Protein AF-A0A4R1R962-F1 (afdb_monomer_lite)

Organism: NCBI:txid264023

Foldseek 3Di:
DVVVCCVVVQKPKAQDPDPVPGIDIGGDPPDPPPDDDDDDDDDDPDDPDPPDPPPPPPPPPPPPPPPPPQFDLDDPDLVVLLVLCVVVVHDSVLSVVLNVVCVVVVCADPVRHGRGGVSVVSVCCVVVPPPPVPPDPPVPPPDDDPPDDDDDDDDDDDDDD

Sequence (161 aa):
HVRDLDAWGYLIYYPTYHPSRGSKIKMTRACIKSGTTIGIQEDQNLDNTVPEPRQNLVSFYKHKTNENYNKLARPKNELEVLSFFKTNNWSAVEGKKFYAYYKNKDWTLSRGLKITNWQETAKNFVEKGFIIKAKYTSPFSDYEDNLRKYDNRDKDYDMPL

Secondary structure (DSSP, 8-state):
-HHHHHHTTSSEEE----TTT--EEE-------S-S--------------------------------GGG-SS-SSHHHHHHHHHHTT--HHHHHHHHHHHHHTTTB-TTSPBPS-HHHHHHHHHHH------S---TT--S---------S--------

Structure (mmCIF, N/CA/C/O backbone):
data_AF-A0A4R1R962-F1
#
_entry.id   AF-A0A4R1R962-F1
#
loop_
_atom_site.group_PDB
_atom_site.id
_atom_site.type_symbol
_atom_site.label_atom_id
_atom_site.label_alt_id
_atom_site.label_comp_id
_atom_site.label_asym_id
_atom_site.label_entity_id
_atom_site.label_seq_id
_atom_site.pdbx_PDB_ins_code
_atom_site.Cartn_x
_atom_site.Cartn_y
_atom_site.Cartn_z
_atom_site.occupancy
_atom_site.B_iso_or_equiv
_atom_site.auth_seq_id
_atom_site.auth_comp_id
_atom_site.auth_asym_id
_atom_site.auth_atom_id
_atom_site.pdbx_PDB_model_num
ATOM 1 N N . HIS A 1 1 ? -12.667 4.035 41.816 1.00 79.50 1 HIS A N 1
ATOM 2 C CA . HIS A 1 1 ? -13.250 3.397 40.609 1.00 79.50 1 HIS A CA 1
ATOM 3 C C . HIS A 1 1 ? -14.780 3.539 40.644 1.00 79.50 1 HIS A C 1
ATOM 5 O O . HIS A 1 1 ? -15.323 3.743 41.718 1.00 79.50 1 HIS A O 1
ATOM 11 N N . VAL A 1 2 ? -15.510 3.437 39.518 1.00 87.12 2 VAL A N 1
ATOM 12 C CA . VAL A 1 2 ? -16.994 3.605 39.502 1.00 87.12 2 VAL A CA 1
ATOM 13 C C . VAL A 1 2 ? -17.718 2.549 40.352 1.00 87.12 2 VAL A C 1
ATOM 15 O O . VAL A 1 2 ? -18.740 2.848 40.956 1.00 87.12 2 VAL A O 1
ATOM 18 N N . ARG A 1 3 ? -17.156 1.338 40.452 1.00 90.31 3 ARG A N 1
ATOM 19 C CA . ARG A 1 3 ? -17.682 0.261 41.308 1.00 90.31 3 ARG A CA 1
ATOM 20 C C . ARG A 1 3 ? -17.591 0.582 42.799 1.00 90.31 3 ARG A C 1
ATOM 22 O O . ARG A 1 3 ? -18.435 0.134 43.559 1.00 90.31 3 ARG A O 1
ATOM 29 N N . ASP A 1 4 ? -16.604 1.375 43.202 1.00 93.69 4 ASP A N 1
ATOM 30 C CA . ASP A 1 4 ? -16.445 1.757 44.606 1.00 93.69 4 ASP A CA 1
ATOM 31 C C . ASP A 1 4 ? -17.533 2.759 45.001 1.00 93.69 4 ASP A C 1
ATOM 33 O O . ASP A 1 4 ? -18.101 2.655 46.076 1.00 93.69 4 ASP A O 1
ATOM 37 N N . LEU A 1 5 ? -17.902 3.673 44.094 1.00 89.88 5 LEU A N 1
ATOM 38 C CA . LEU A 1 5 ? -19.003 4.620 44.312 1.00 89.88 5 LEU A CA 1
ATOM 39 C C . LEU A 1 5 ? -20.368 3.924 44.417 1.00 89.88 5 LEU A C 1
ATOM 41 O O . LEU A 1 5 ? -21.238 4.396 45.145 1.00 89.88 5 LEU A O 1
ATOM 45 N N . ASP A 1 6 ? -20.536 2.816 43.694 1.00 91.56 6 ASP A N 1
ATOM 46 C CA . ASP A 1 6 ? -21.694 1.925 43.799 1.00 91.56 6 ASP A CA 1
ATOM 47 C C . ASP A 1 6 ? -21.702 1.177 45.140 1.00 91.56 6 ASP A C 1
ATOM 49 O O . ASP A 1 6 ? -22.691 1.214 45.866 1.00 91.56 6 ASP A O 1
ATOM 53 N N . ALA A 1 7 ? -20.560 0.605 45.537 1.00 92.75 7 ALA A N 1
ATOM 54 C CA . ALA A 1 7 ? -20.400 -0.064 46.829 1.00 92.75 7 ALA A CA 1
ATOM 55 C C . ALA A 1 7 ? -20.601 0.882 48.027 1.00 92.75 7 ALA A C 1
ATOM 57 O O . ALA A 1 7 ? -21.121 0.475 49.063 1.00 92.75 7 ALA A O 1
ATOM 58 N N . TRP A 1 8 ? -20.211 2.149 47.886 1.00 91.06 8 TRP A N 1
ATOM 59 C CA . TRP A 1 8 ? -20.419 3.195 48.887 1.00 91.06 8 TRP A CA 1
ATOM 60 C C . TRP A 1 8 ? -21.835 3.792 48.857 1.00 91.06 8 TRP A C 1
ATOM 62 O O . TRP A 1 8 ? -22.165 4.608 49.714 1.00 91.06 8 TRP A O 1
ATOM 72 N N . GLY A 1 9 ? -22.677 3.408 47.890 1.00 85.38 9 GLY A N 1
ATOM 73 C CA . GLY A 1 9 ? -24.074 3.836 47.804 1.00 85.38 9 GLY A CA 1
ATOM 74 C C . GLY A 1 9 ? -24.291 5.262 47.289 1.00 85.38 9 GLY A C 1
ATOM 75 O O . GLY A 1 9 ? -25.399 5.784 47.390 1.00 85.38 9 GLY A O 1
ATOM 76 N N . TYR A 1 10 ? -23.267 5.904 46.719 1.00 82.81 10 TYR A N 1
ATOM 77 C CA . TYR A 1 10 ? -23.395 7.246 46.130 1.00 82.81 10 TYR A CA 1
ATOM 78 C C . TYR A 1 10 ? -24.109 7.228 44.775 1.00 82.81 10 TYR A C 1
ATOM 80 O O . TYR A 1 10 ? -24.752 8.204 44.382 1.00 82.81 10 TYR A O 1
ATOM 88 N N . LEU A 1 11 ? -23.987 6.123 44.043 1.00 90.94 11 LEU A N 1
ATOM 89 C CA . LEU A 1 11 ? -24.654 5.890 42.769 1.00 90.94 11 LEU A CA 1
ATOM 90 C C . LEU A 1 11 ? -25.070 4.429 42.652 1.00 90.94 11 LEU A C 1
ATOM 92 O O . LEU A 1 11 ? -24.613 3.598 43.419 1.00 90.94 11 LEU A O 1
ATOM 96 N N . ILE A 1 12 ? -25.915 4.125 41.671 1.00 92.19 12 ILE A N 1
ATOM 97 C CA . ILE A 1 12 ? -26.227 2.756 41.266 1.00 92.19 12 ILE A CA 1
ATOM 98 C C . ILE A 1 12 ? -25.589 2.513 39.902 1.00 92.19 12 ILE A C 1
ATOM 100 O O . ILE A 1 12 ? -25.872 3.237 38.940 1.00 92.19 12 ILE A O 1
ATOM 104 N N . TYR A 1 13 ? -24.739 1.499 39.806 1.00 94.25 13 TYR A N 1
ATOM 105 C CA . TYR A 1 13 ? -24.020 1.145 38.590 1.00 94.25 13 TYR A CA 1
ATOM 106 C C . TYR A 1 13 ? -24.615 -0.088 37.902 1.00 94.25 13 TYR A C 1
ATOM 108 O O . TYR A 1 13 ? -24.825 -1.132 38.508 1.00 94.25 13 TYR A O 1
ATOM 116 N N . TYR A 1 14 ? -24.827 0.008 36.589 1.00 92.50 14 TYR A N 1
ATOM 117 C CA . TYR A 1 14 ? -25.297 -1.081 35.733 1.00 92.50 14 TYR A CA 1
ATOM 118 C C . TYR A 1 14 ? -24.213 -1.421 34.695 1.00 92.50 14 TYR A C 1
ATOM 120 O O . TYR A 1 14 ? -24.172 -0.802 33.620 1.00 92.50 14 TYR A O 1
ATOM 128 N N . PRO A 1 15 ? -23.297 -2.361 34.998 1.00 91.19 15 PRO A N 1
ATOM 129 C CA . PRO A 1 15 ? -22.229 -2.732 34.077 1.00 91.19 15 PRO A CA 1
ATOM 130 C C . PRO A 1 15 ? -22.788 -3.410 32.823 1.00 91.19 15 PRO A C 1
ATOM 132 O O . PRO A 1 15 ? -23.658 -4.275 32.911 1.00 91.19 15 PRO A O 1
ATOM 135 N N . THR A 1 16 ? -22.253 -3.071 31.647 1.00 89.00 16 THR A N 1
ATOM 136 C CA . THR A 1 16 ? -22.498 -3.846 30.425 1.00 89.00 16 THR A CA 1
ATOM 137 C C . THR A 1 16 ? -21.196 -4.090 29.673 1.00 89.00 16 THR A C 1
ATOM 139 O O . THR A 1 16 ? -20.310 -3.240 29.631 1.00 89.00 16 THR A O 1
ATOM 142 N N . TYR A 1 17 ? -21.091 -5.266 29.062 1.00 84.56 17 TYR A N 1
ATOM 143 C CA . TYR A 1 17 ? -19.940 -5.651 28.241 1.00 84.56 17 TYR A CA 1
ATOM 144 C C . TYR A 1 17 ? -20.217 -5.489 26.742 1.00 84.56 17 TYR A C 1
ATOM 146 O O . TYR A 1 17 ? -19.408 -5.890 25.913 1.00 84.56 17 TYR A O 1
ATOM 154 N N . HIS A 1 18 ? -21.372 -4.920 26.379 1.00 78.38 18 HIS A N 1
ATOM 155 C CA . HIS A 1 18 ? -21.780 -4.790 24.987 1.00 78.38 18 HIS A CA 1
ATOM 156 C C . HIS A 1 18 ? -21.213 -3.491 24.385 1.00 78.38 18 HIS A C 1
ATOM 158 O O . HIS A 1 18 ? -21.651 -2.408 24.795 1.00 78.38 18 HIS A O 1
ATOM 164 N N . PRO A 1 19 ? -20.314 -3.556 23.381 1.00 77.75 19 PRO A N 1
ATOM 165 C CA . PRO A 1 19 ? -19.568 -2.390 22.895 1.00 77.75 19 PRO A CA 1
ATOM 166 C C . PRO A 1 19 ? -20.446 -1.230 22.416 1.00 77.75 19 PRO A C 1
ATOM 168 O O . PRO A 1 19 ? -20.097 -0.073 22.608 1.00 77.75 19 PRO A O 1
ATOM 171 N N . SER A 1 20 ? -21.605 -1.523 21.818 1.00 80.12 20 SER A N 1
ATOM 172 C CA . SER A 1 20 ? -22.505 -0.484 21.300 1.00 80.12 20 SER A CA 1
ATOM 173 C C . SER A 1 20 ? -23.455 0.133 22.332 1.00 80.12 20 SER A C 1
ATOM 175 O O . SER A 1 20 ? -24.106 1.124 22.019 1.00 80.12 20 SER A O 1
ATOM 177 N N . ARG A 1 21 ? -23.591 -0.451 23.533 1.00 84.38 21 ARG A N 1
ATOM 178 C CA . ARG A 1 21 ? -24.559 0.007 24.551 1.00 84.38 21 ARG A CA 1
ATOM 179 C C . ARG A 1 21 ? -23.887 0.692 25.739 1.00 84.38 21 ARG A C 1
ATOM 181 O O . ARG A 1 21 ? -24.460 1.639 26.266 1.00 84.38 21 ARG A O 1
ATOM 188 N N . GLY A 1 22 ? -22.696 0.233 26.135 1.00 84.81 22 GLY A N 1
ATOM 189 C CA . GLY A 1 22 ? -21.939 0.791 27.259 1.00 84.81 22 GLY A CA 1
ATOM 190 C C . GLY A 1 22 ? -22.615 0.607 28.626 1.00 84.81 22 GLY A C 1
ATOM 191 O O . GLY A 1 22 ? -23.776 0.197 28.731 1.00 84.81 22 GLY A O 1
ATOM 192 N N . SER A 1 23 ? -21.870 0.848 29.702 1.00 91.75 23 SER A N 1
ATOM 193 C CA . SER A 1 23 ? -22.401 0.787 31.071 1.00 91.75 23 SER A CA 1
ATOM 194 C C . SER A 1 23 ? -23.255 2.014 31.398 1.00 91.75 23 SER A C 1
ATOM 196 O O . SER A 1 23 ? -23.030 3.094 30.854 1.00 91.75 23 SER A O 1
ATOM 198 N N . LYS A 1 24 ? -24.216 1.868 32.316 1.00 92.56 24 LYS A N 1
ATOM 199 C CA . LYS A 1 24 ? -25.090 2.964 32.773 1.00 92.56 24 LYS A CA 1
ATOM 200 C C . LYS A 1 24 ? -24.891 3.233 34.264 1.00 92.56 24 LYS A C 1
ATOM 202 O O . LYS A 1 24 ? -24.553 2.321 35.012 1.00 92.56 24 LYS A O 1
ATOM 207 N N . ILE A 1 25 ? -25.141 4.467 34.696 1.00 90.44 25 ILE A N 1
ATOM 208 C CA . ILE A 1 25 ? -25.226 4.848 36.113 1.00 90.44 25 ILE A CA 1
ATOM 209 C C . ILE A 1 25 ? -26.559 5.540 36.384 1.00 90.44 25 ILE A C 1
ATOM 211 O O . ILE A 1 25 ? -27.103 6.217 35.512 1.00 90.44 25 ILE A O 1
ATOM 215 N N . LYS A 1 26 ? -27.069 5.392 37.602 1.00 89.62 26 LYS A N 1
ATOM 216 C CA . LYS A 1 26 ? -28.213 6.131 38.131 1.00 89.62 26 LYS A CA 1
ATOM 217 C C . LYS A 1 26 ? -27.773 6.817 39.419 1.00 89.62 26 LYS A C 1
ATOM 219 O O . LYS A 1 26 ? -27.277 6.156 40.320 1.00 89.62 26 LYS A O 1
ATOM 224 N N . MET A 1 27 ? -27.958 8.130 39.508 1.00 83.88 27 MET A N 1
ATOM 225 C CA . MET A 1 27 ? -27.636 8.918 40.701 1.00 83.88 27 MET A CA 1
ATOM 226 C C . MET A 1 27 ? -28.864 9.679 41.175 1.00 83.88 27 MET A C 1
ATOM 228 O O . MET A 1 27 ? -29.647 10.178 40.365 1.00 83.88 27 MET A O 1
ATOM 232 N N . THR A 1 28 ? -29.034 9.778 42.488 1.00 76.44 28 THR A N 1
ATOM 233 C CA . THR A 1 28 ? -30.044 10.640 43.101 1.00 76.44 28 THR A CA 1
ATOM 234 C C . THR A 1 28 ? -29.549 12.081 43.094 1.00 76.44 28 THR A C 1
ATOM 236 O O . THR A 1 28 ? -28.491 12.379 43.642 1.00 76.44 28 THR A O 1
ATOM 239 N N . ARG A 1 29 ? -30.313 13.001 42.493 1.00 62.59 29 ARG A N 1
ATOM 240 C CA . ARG A 1 29 ? -30.056 14.441 42.635 1.00 62.59 29 ARG A CA 1
ATOM 241 C C . ARG A 1 29 ? -30.364 14.847 44.075 1.00 62.59 29 ARG A C 1
ATOM 243 O O . ARG A 1 29 ? -31.527 14.869 44.465 1.00 62.59 29 ARG A O 1
ATOM 250 N N . ALA A 1 30 ? -29.336 15.184 44.845 1.00 57.09 30 ALA A N 1
ATOM 251 C CA . ALA A 1 30 ? -29.502 15.849 46.129 1.00 57.09 30 ALA A CA 1
ATOM 252 C C . ALA A 1 30 ? -29.858 17.321 45.877 1.00 57.09 30 ALA A C 1
ATOM 254 O O . ALA A 1 30 ? -29.002 18.197 45.867 1.00 57.09 30 ALA A O 1
ATOM 255 N N . CYS A 1 31 ? -31.128 17.599 45.599 1.00 47.16 31 CYS A N 1
ATOM 256 C CA . CYS A 1 31 ? -31.644 18.953 45.733 1.00 47.16 31 CYS A CA 1
ATOM 257 C C . CYS A 1 31 ? -31.943 19.192 47.216 1.00 47.16 31 CYS A C 1
ATOM 259 O O . CYS A 1 31 ? -32.851 18.572 47.775 1.00 47.16 31 CYS A O 1
ATOM 261 N N . ILE A 1 32 ? -31.181 20.091 47.844 1.00 47.09 32 ILE A N 1
ATOM 262 C CA . ILE A 1 32 ? -31.578 20.704 49.110 1.00 47.09 32 ILE A CA 1
ATOM 263 C C . ILE A 1 32 ? -32.882 21.437 48.805 1.00 47.09 32 ILE A C 1
ATOM 265 O O . ILE A 1 32 ? -32.900 22.397 48.038 1.00 47.09 32 ILE A O 1
ATOM 269 N N . LYS A 1 33 ? -34.004 20.935 49.326 1.00 45.62 33 LYS A N 1
ATOM 270 C CA . LYS A 1 33 ? -35.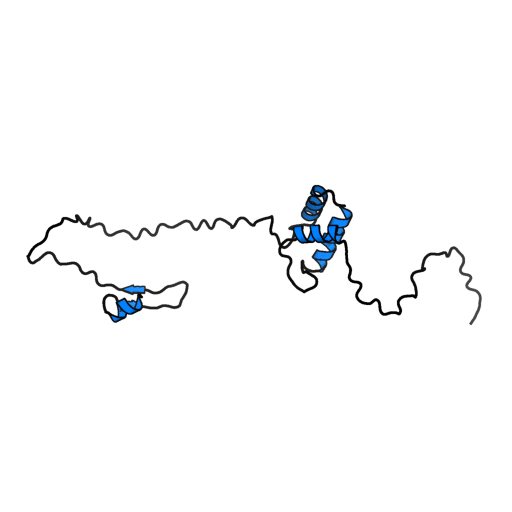251 21.692 49.280 1.00 45.62 33 LYS A CA 1
ATOM 271 C C . LYS A 1 33 ? -35.032 22.940 50.124 1.00 45.62 33 LYS A C 1
ATOM 273 O O . LYS A 1 33 ? -34.804 22.837 51.326 1.00 45.62 33 LYS A O 1
ATOM 278 N N . SER A 1 34 ? -35.102 24.101 49.488 1.00 48.47 34 SER A N 1
ATOM 279 C CA . SER A 1 34 ? -35.182 25.392 50.157 1.00 48.47 34 SER A CA 1
ATOM 280 C C . SER A 1 34 ? -36.411 25.387 51.061 1.00 48.4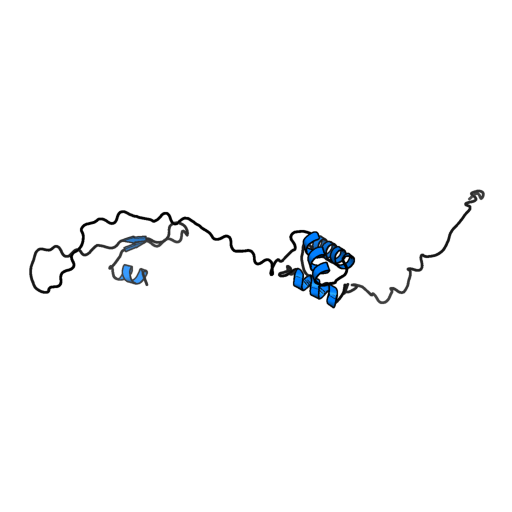7 34 SER A C 1
ATOM 282 O O . SER A 1 34 ? -37.542 25.502 50.593 1.00 48.47 34 SER A O 1
ATOM 284 N N . GLY A 1 35 ? -36.187 25.155 52.349 1.00 50.59 35 GLY A N 1
ATOM 285 C CA . GLY A 1 35 ? -37.265 25.057 53.320 1.00 50.59 35 GLY A CA 1
ATOM 286 C C . GLY A 1 35 ? -36.826 24.489 54.661 1.00 50.59 35 GLY A C 1
ATOM 287 O O . GLY A 1 35 ? -37.457 23.545 55.117 1.00 50.59 35 GLY A O 1
ATOM 288 N N . THR A 1 36 ? -35.726 24.992 55.238 1.00 39.91 36 THR A N 1
ATOM 289 C CA . THR A 1 36 ? -35.544 25.346 56.669 1.00 39.91 36 THR A CA 1
ATOM 290 C C . THR A 1 36 ? -34.063 25.691 56.905 1.00 39.91 36 THR A C 1
ATOM 292 O O . THR A 1 36 ? -33.185 24.845 56.777 1.00 39.91 36 THR A O 1
ATOM 295 N N . THR A 1 37 ? -33.842 26.989 57.150 1.00 42.78 37 THR A N 1
ATOM 296 C CA . THR A 1 37 ? -32.804 27.671 57.956 1.00 42.78 37 THR A CA 1
ATOM 297 C C . THR A 1 37 ? -31.770 26.741 58.618 1.00 42.78 37 THR A C 1
ATOM 299 O O . THR A 1 37 ? -32.145 25.824 59.335 1.00 42.78 37 THR A O 1
ATOM 302 N N . ILE A 1 38 ? -30.452 26.925 58.478 1.00 42.25 38 ILE A N 1
ATOM 303 C CA . ILE A 1 38 ? -29.647 28.076 58.923 1.00 42.25 38 ILE A CA 1
ATOM 304 C C . ILE A 1 38 ? -28.314 28.095 58.143 1.00 42.25 38 ILE A C 1
ATOM 306 O O . ILE A 1 38 ? -27.604 27.097 58.124 1.00 42.25 38 ILE A O 1
ATOM 310 N N . GLY A 1 39 ? -27.964 29.265 57.593 1.00 45.50 39 GLY A N 1
ATOM 311 C CA . GLY A 1 39 ? -26.588 29.767 57.483 1.00 45.50 39 GLY A CA 1
ATOM 312 C C . GLY A 1 39 ? -25.638 29.097 56.487 1.00 45.50 39 GLY A C 1
ATOM 313 O O . GLY A 1 39 ? -24.924 28.171 56.846 1.00 45.50 39 GLY A O 1
ATOM 314 N N . ILE A 1 40 ? -25.534 29.663 55.283 1.00 36.56 40 ILE A N 1
ATOM 315 C CA . ILE A 1 40 ? -24.338 30.345 54.738 1.00 36.56 40 ILE A CA 1
ATOM 316 C C . ILE A 1 40 ? -24.592 30.584 53.235 1.00 36.56 40 ILE A C 1
ATOM 318 O O . ILE A 1 40 ? -24.875 29.666 52.470 1.00 36.56 40 ILE A O 1
ATOM 322 N N . GLN A 1 41 ? -24.566 31.870 52.879 1.00 45.06 41 GLN A N 1
ATOM 323 C CA . GLN A 1 41 ? -24.499 32.482 51.542 1.00 45.06 41 GLN A CA 1
ATOM 324 C C . GLN A 1 41 ? -23.422 31.755 50.705 1.00 45.06 41 GLN A C 1
ATOM 326 O O . GLN A 1 41 ? -22.434 31.321 51.277 1.00 45.06 41 GLN A O 1
ATOM 331 N N . GLU A 1 42 ? -23.587 31.458 49.415 1.00 40.38 42 GLU A N 1
ATOM 332 C CA . GLU A 1 42 ? -23.436 32.404 48.304 1.00 40.38 42 GLU A CA 1
ATOM 333 C C . GLU A 1 42 ? -24.317 32.019 47.100 1.00 40.38 42 GLU A C 1
ATOM 335 O O . GLU A 1 42 ? -24.498 30.846 46.768 1.00 40.38 42 GLU A O 1
ATOM 340 N N . ASP A 1 43 ? -24.867 33.053 46.466 1.00 45.50 43 ASP A N 1
ATOM 341 C CA . ASP A 1 43 ? -25.711 33.030 45.273 1.00 45.50 43 ASP A CA 1
ATOM 342 C C . ASP A 1 43 ? -25.116 32.172 44.144 1.00 45.50 43 ASP A C 1
ATOM 344 O O . ASP A 1 43 ? -24.098 32.521 43.544 1.00 45.50 43 ASP A O 1
ATOM 348 N N . GLN A 1 44 ? -25.805 31.092 43.772 1.00 41.78 44 GLN A N 1
ATOM 349 C CA . GLN A 1 44 ? -25.709 30.548 42.420 1.00 41.78 44 GLN A CA 1
ATOM 350 C C . GLN A 1 44 ? -27.090 30.612 41.784 1.00 41.78 44 GLN A C 1
ATOM 352 O O . GLN A 1 44 ? -27.973 29.800 42.057 1.00 41.78 44 GLN A O 1
ATOM 357 N N . ASN A 1 45 ? -27.264 31.634 40.951 1.00 47.22 45 ASN A N 1
ATOM 358 C CA . ASN A 1 45 ? -28.445 31.851 40.133 1.00 47.22 45 ASN A CA 1
ATOM 359 C C . ASN A 1 45 ? -28.547 30.694 39.122 1.00 47.22 45 ASN A C 1
ATOM 361 O O . ASN A 1 45 ? -27.864 30.685 38.097 1.00 47.22 45 ASN A O 1
ATOM 365 N N . LEU A 1 46 ? -29.311 29.657 39.470 1.00 46.53 46 LEU A N 1
ATOM 366 C CA . LEU A 1 46 ? -29.481 28.474 38.636 1.00 46.53 46 LEU A CA 1
ATOM 367 C C . LEU A 1 46 ? -30.634 28.736 37.664 1.00 46.53 46 LEU A C 1
ATOM 369 O O . LEU A 1 46 ? -31.804 28.672 38.040 1.00 46.53 46 LEU A O 1
ATOM 373 N N . ASP A 1 47 ? -30.289 29.056 36.418 1.00 39.56 47 ASP A N 1
ATOM 374 C CA . ASP A 1 47 ? -31.244 29.137 35.316 1.00 39.56 47 ASP A CA 1
ATOM 375 C C . ASP A 1 47 ? -32.049 27.821 35.236 1.00 39.56 47 ASP A C 1
ATOM 377 O O . ASP A 1 47 ? -31.485 26.724 35.205 1.00 39.56 47 ASP A O 1
ATOM 381 N N . ASN A 1 48 ? -33.382 27.920 35.253 1.00 49.69 48 ASN A N 1
ATOM 382 C CA . ASN A 1 48 ? -34.312 26.781 35.290 1.00 49.69 48 ASN A CA 1
ATOM 383 C C . ASN A 1 48 ? -34.466 26.088 33.925 1.00 49.69 48 ASN A C 1
ATOM 385 O O . ASN A 1 48 ? -35.422 25.339 33.695 1.00 49.69 48 ASN A O 1
ATOM 389 N N . THR A 1 49 ? -33.553 26.326 32.991 1.00 56.53 49 THR A N 1
ATOM 390 C CA . THR A 1 49 ? -33.595 25.695 31.682 1.00 56.53 49 THR A CA 1
ATOM 391 C C . THR A 1 49 ? -33.212 24.222 31.804 1.00 56.53 49 THR A C 1
ATOM 393 O O . THR A 1 49 ? -32.078 23.845 32.093 1.00 56.53 49 THR A O 1
ATOM 396 N N . VAL A 1 50 ? -34.194 23.349 31.560 1.00 56.69 50 VAL A N 1
ATOM 397 C CA . VAL A 1 50 ? -33.934 21.950 31.209 1.00 56.69 50 VAL A CA 1
ATOM 398 C C . VAL A 1 50 ? -33.008 21.989 29.993 1.00 56.69 50 VAL A C 1
ATOM 400 O O . VAL A 1 50 ? -33.425 22.523 28.962 1.00 56.69 50 VAL A O 1
ATOM 403 N N . PRO A 1 51 ? -31.771 21.465 30.064 1.00 55.81 51 PRO A N 1
ATOM 404 C CA . PRO A 1 51 ? -30.945 21.381 28.879 1.00 55.81 51 PRO A CA 1
ATOM 405 C C . PRO A 1 51 ? -31.674 20.433 27.937 1.00 55.81 51 PRO A C 1
ATOM 407 O O . PRO A 1 51 ? -31.812 19.242 28.231 1.00 55.81 51 PRO A O 1
ATOM 410 N N . GLU A 1 52 ? -32.190 20.954 26.826 1.00 59.38 52 GLU A N 1
ATOM 411 C CA . GLU A 1 52 ? -32.596 20.092 25.725 1.00 59.38 52 GLU A CA 1
ATOM 412 C C . GLU A 1 52 ? -31.424 19.144 25.447 1.00 59.38 52 GLU A C 1
ATOM 414 O O . GLU A 1 52 ? -30.273 19.602 25.463 1.00 59.38 52 GLU A O 1
ATOM 419 N N . PRO A 1 53 ? -31.657 17.841 25.217 1.00 54.38 53 PRO A N 1
ATOM 420 C CA . PRO A 1 53 ? -30.602 16.926 24.822 1.00 54.38 53 PRO A CA 1
ATOM 421 C C . PRO A 1 53 ? -30.118 17.323 23.426 1.00 54.38 53 PRO A C 1
ATOM 423 O O . PRO A 1 53 ? -30.463 16.721 22.415 1.00 54.38 53 PRO A O 1
ATOM 426 N N . ARG A 1 54 ? -29.279 18.354 23.370 1.00 51.56 54 ARG A N 1
ATOM 427 C CA . ARG A 1 54 ? -28.490 18.737 22.214 1.00 51.56 54 ARG A CA 1
ATOM 428 C C . ARG A 1 54 ? -27.329 17.765 22.154 1.00 51.56 54 ARG A C 1
ATOM 430 O O . ARG A 1 54 ? -26.179 18.107 22.412 1.00 51.56 54 ARG A O 1
ATOM 437 N N . GLN A 1 55 ? -27.632 16.516 21.812 1.00 55.12 55 GLN A N 1
ATOM 438 C CA . GLN A 1 55 ? -26.647 15.742 21.082 1.00 55.12 55 GLN A CA 1
ATOM 439 C C . GLN A 1 55 ? -26.445 16.500 19.778 1.00 55.12 55 GLN A C 1
ATOM 441 O O . GLN A 1 55 ? -27.273 16.434 18.873 1.00 55.12 55 GLN A O 1
ATOM 446 N N . ASN A 1 56 ? -25.373 17.290 19.715 1.00 55.22 56 ASN A N 1
ATOM 447 C CA . ASN A 1 56 ? -24.895 17.781 18.440 1.00 55.22 56 ASN A CA 1
ATOM 448 C C . ASN A 1 56 ? -24.735 16.541 17.564 1.00 55.22 56 ASN A C 1
ATOM 450 O O . ASN A 1 56 ? -24.015 15.610 17.934 1.00 55.22 56 ASN A O 1
ATOM 454 N N . LEU A 1 57 ? -25.450 16.512 16.442 1.00 56.75 57 LEU A N 1
ATOM 455 C CA . LEU A 1 57 ? -25.229 15.538 15.392 1.00 56.75 57 LEU A CA 1
ATOM 456 C C . LEU A 1 57 ? -23.831 15.848 14.849 1.00 56.75 57 LEU A C 1
ATOM 458 O O . LEU A 1 57 ? -23.670 16.628 13.913 1.00 56.75 57 LEU A O 1
ATOM 462 N N . VAL A 1 58 ? -22.795 15.349 15.528 1.00 56.59 58 VAL A N 1
ATOM 463 C CA . VAL A 1 58 ? -21.421 15.525 15.078 1.00 56.59 58 VAL A CA 1
ATOM 464 C C . VAL A 1 58 ? -21.370 14.781 13.762 1.00 56.59 58 VAL A C 1
ATOM 466 O O . VAL A 1 58 ? -21.527 13.559 13.711 1.00 56.59 58 VAL A O 1
ATOM 469 N N . SER A 1 59 ? -21.237 15.538 12.682 1.00 58.31 59 SER A N 1
ATOM 470 C CA . SER A 1 59 ? -21.008 14.975 11.367 1.00 58.31 59 SER A CA 1
ATOM 471 C C . SER A 1 59 ? -19.815 14.048 11.509 1.00 58.31 59 SER A C 1
ATOM 473 O O . SER A 1 59 ? -18.750 14.437 11.989 1.00 58.31 59 SER A O 1
ATOM 475 N N . PHE A 1 60 ? -20.024 12.783 11.156 1.00 59.22 60 PHE A N 1
ATOM 476 C CA . PHE A 1 60 ? -18.990 11.765 11.165 1.00 59.22 60 PHE A CA 1
ATOM 477 C C . PHE A 1 60 ? -18.032 12.063 10.001 1.00 59.22 60 PHE A C 1
ATOM 479 O O . PHE A 1 60 ? -17.911 11.286 9.056 1.00 59.22 60 PHE A O 1
ATOM 486 N N . TYR A 1 61 ? -17.356 13.213 10.031 1.00 62.16 61 TYR A N 1
ATOM 487 C CA . TYR A 1 61 ? -16.224 13.507 9.174 1.00 62.16 61 TYR A CA 1
ATOM 488 C C . TYR A 1 61 ? -15.070 12.637 9.675 1.00 62.16 61 TYR A C 1
ATOM 490 O O . TYR A 1 61 ? -14.111 13.105 10.282 1.00 62.16 61 TYR A O 1
ATOM 498 N N . LYS A 1 62 ? -15.162 11.322 9.438 1.00 60.41 62 LYS A N 1
ATOM 499 C CA . LYS A 1 62 ? -13.969 10.490 9.335 1.00 60.41 62 LYS A CA 1
ATOM 500 C C . LYS A 1 62 ? -13.162 11.129 8.218 1.00 60.41 62 LYS A C 1
ATOM 502 O O . LYS A 1 62 ? -13.445 10.901 7.043 1.00 60.41 62 LYS A O 1
ATOM 507 N N . HIS A 1 63 ? -12.190 11.960 8.577 1.00 61.25 63 HIS A N 1
ATOM 508 C CA . HIS A 1 63 ? -11.123 12.308 7.661 1.00 61.25 63 HIS A CA 1
ATOM 509 C C . HIS A 1 63 ? -10.596 10.971 7.145 1.00 61.25 63 HIS A C 1
ATOM 511 O O . HIS A 1 63 ? -10.137 10.145 7.939 1.00 61.25 63 HIS A O 1
ATOM 517 N N . LYS A 1 64 ? -10.778 10.696 5.845 1.00 64.44 64 LYS A N 1
ATOM 518 C CA . LYS A 1 64 ? -10.142 9.540 5.212 1.00 64.44 64 LYS A CA 1
ATOM 519 C C . LYS A 1 64 ? -8.678 9.638 5.602 1.00 64.44 64 LYS A C 1
ATOM 521 O O . LYS A 1 64 ? -8.056 10.667 5.345 1.00 64.44 64 LYS A O 1
ATOM 526 N N . THR A 1 65 ? -8.164 8.628 6.293 1.00 62.06 65 THR A N 1
ATOM 527 C CA . THR A 1 65 ? -6.749 8.565 6.629 1.00 62.06 65 THR A CA 1
ATOM 528 C C . THR A 1 65 ? -6.011 8.735 5.311 1.00 62.06 65 THR A C 1
ATOM 530 O O . THR A 1 65 ? -6.210 7.923 4.408 1.00 62.06 65 THR A O 1
ATOM 533 N N . ASN A 1 66 ? -5.263 9.829 5.151 1.00 60.88 66 ASN A N 1
ATOM 534 C CA . ASN A 1 66 ? -4.480 10.041 3.943 1.00 60.88 66 ASN A CA 1
ATOM 535 C C . ASN A 1 66 ? -3.538 8.845 3.835 1.00 60.88 66 ASN A C 1
ATOM 537 O O . ASN A 1 66 ? -2.637 8.691 4.664 1.00 60.88 66 ASN A O 1
ATOM 541 N N . GLU A 1 67 ? -3.805 7.953 2.881 1.00 59.38 67 GLU A N 1
ATOM 542 C CA . GLU A 1 67 ? -2.934 6.817 2.634 1.00 59.38 67 GLU A CA 1
ATOM 543 C C . GLU A 1 67 ? -1.554 7.385 2.325 1.00 59.38 67 GLU A C 1
ATOM 545 O O . GLU A 1 67 ? -1.376 8.178 1.398 1.00 59.38 67 GLU A O 1
ATOM 550 N N . ASN A 1 68 ? -0.579 7.048 3.167 1.00 63.38 68 ASN A N 1
ATOM 551 C CA . ASN A 1 68 ? 0.780 7.504 2.970 1.00 63.38 68 ASN A CA 1
ATOM 552 C C . ASN A 1 68 ? 1.338 6.771 1.748 1.00 63.38 68 ASN A C 1
ATOM 554 O O . ASN A 1 68 ? 1.792 5.631 1.856 1.00 63.38 68 ASN A O 1
ATOM 558 N N . TYR A 1 69 ? 1.289 7.431 0.590 1.00 56.66 69 TYR A N 1
ATOM 559 C CA . TYR A 1 69 ? 1.789 6.904 -0.679 1.00 56.66 69 TYR A CA 1
ATOM 560 C C . TYR A 1 69 ? 3.252 6.443 -0.602 1.00 56.66 69 TYR A C 1
ATOM 562 O O . TYR A 1 69 ? 3.643 5.540 -1.335 1.00 56.66 69 TYR A O 1
ATOM 570 N N . ASN A 1 70 ? 4.037 6.972 0.344 1.00 62.38 7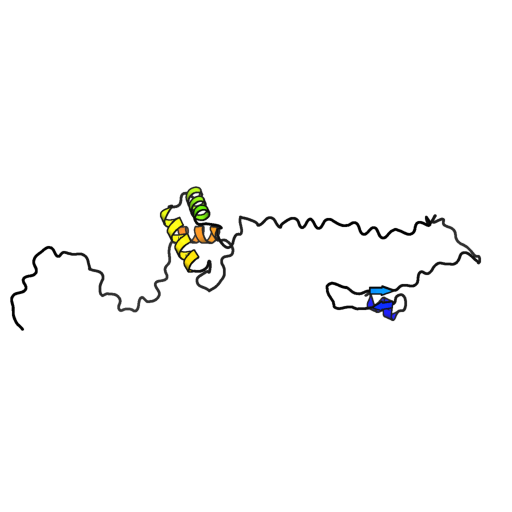0 ASN A N 1
ATOM 571 C CA . ASN A 1 70 ? 5.434 6.582 0.546 1.00 62.38 70 ASN A CA 1
ATOM 572 C C . ASN A 1 70 ? 5.600 5.226 1.262 1.00 62.38 70 ASN A C 1
ATOM 574 O O . ASN A 1 70 ? 6.726 4.779 1.459 1.00 62.38 70 ASN A O 1
ATOM 578 N N . LYS A 1 71 ? 4.512 4.581 1.706 1.00 65.44 71 LYS A N 1
ATOM 579 C CA . LYS A 1 71 ? 4.542 3.307 2.452 1.00 65.44 71 LYS A CA 1
ATOM 580 C C . LYS A 1 71 ? 3.591 2.264 1.872 1.00 65.44 71 LYS A C 1
ATOM 582 O O . LYS A 1 71 ? 3.010 1.466 2.606 1.00 65.44 71 LYS A O 1
ATOM 587 N N . LEU A 1 72 ? 3.378 2.294 0.559 1.00 79.94 72 LEU A N 1
ATOM 588 C CA . LEU A 1 72 ? 2.554 1.277 -0.074 1.00 79.94 72 LEU A CA 1
ATOM 589 C C . LEU A 1 72 ? 3.310 -0.057 -0.127 1.00 79.94 72 LEU A C 1
ATOM 591 O O . LEU A 1 72 ? 4.436 -0.149 -0.614 1.00 79.94 72 LEU A O 1
ATOM 595 N N . ALA A 1 73 ? 2.637 -1.110 0.332 1.00 84.38 73 ALA A N 1
ATOM 596 C CA . ALA A 1 73 ? 3.102 -2.492 0.234 1.00 84.38 73 ALA A CA 1
ATOM 597 C C . ALA A 1 73 ? 3.213 -2.973 -1.222 1.00 84.38 73 ALA A C 1
ATOM 599 O O . ALA A 1 73 ? 4.036 -3.827 -1.542 1.00 84.38 73 ALA A O 1
ATOM 600 N N . ARG A 1 74 ? 2.373 -2.417 -2.104 1.00 89.88 74 ARG A N 1
ATOM 601 C CA . ARG A 1 74 ? 2.319 -2.737 -3.531 1.00 89.88 74 ARG A CA 1
ATOM 602 C C . ARG A 1 74 ? 2.045 -1.479 -4.361 1.00 89.88 74 ARG A C 1
ATOM 604 O O . ARG A 1 74 ? 1.290 -0.623 -3.895 1.00 89.88 74 ARG A O 1
ATOM 611 N N . PRO A 1 75 ? 2.594 -1.379 -5.576 1.00 90.19 75 PRO A N 1
ATOM 612 C CA . PRO A 1 75 ? 2.204 -0.358 -6.532 1.00 90.19 75 PRO A CA 1
ATOM 613 C C . PRO A 1 75 ? 0.764 -0.602 -6.994 1.00 90.19 75 PRO A C 1
ATOM 615 O O . PRO A 1 75 ? 0.275 -1.736 -7.027 1.00 90.19 75 PRO A O 1
ATOM 618 N N . LYS A 1 76 ? 0.080 0.472 -7.375 1.00 88.50 76 LYS A N 1
ATOM 619 C CA . LYS A 1 76 ? -1.277 0.449 -7.927 1.00 88.50 76 LYS A CA 1
ATOM 620 C C . LYS A 1 76 ? -1.302 -0.186 -9.313 1.00 88.50 76 LYS A C 1
ATOM 622 O O . LYS A 1 76 ? -2.238 -0.911 -9.639 1.00 88.50 76 LYS A O 1
ATOM 627 N N . ASN A 1 77 ? -0.288 0.088 -10.131 1.00 89.69 77 ASN A N 1
ATOM 628 C CA . ASN A 1 77 ? -0.161 -0.436 -11.487 1.00 89.69 77 ASN A CA 1
ATOM 629 C C . ASN A 1 77 ? 1.315 -0.556 -11.915 1.00 89.69 77 ASN A C 1
ATOM 631 O O . ASN A 1 77 ? 2.225 -0.099 -11.228 1.00 89.69 77 ASN A O 1
ATOM 635 N N . GLU A 1 78 ? 1.554 -1.184 -13.067 1.00 91.69 78 GLU A N 1
ATOM 636 C CA . GLU A 1 78 ? 2.898 -1.300 -13.651 1.00 91.69 78 GLU A CA 1
ATOM 637 C C . GLU A 1 78 ? 3.488 0.068 -14.029 1.00 91.69 78 GLU A C 1
ATOM 639 O O . GLU A 1 78 ? 4.685 0.299 -13.867 1.00 91.69 78 GLU A O 1
ATOM 644 N N . LEU A 1 79 ? 2.646 1.001 -14.488 1.00 92.94 79 LEU A N 1
ATOM 645 C CA . LEU A 1 79 ? 3.073 2.345 -14.885 1.00 92.94 79 LEU A CA 1
ATOM 646 C C . LEU A 1 79 ? 3.725 3.112 -13.729 1.00 92.94 79 LEU A C 1
ATOM 648 O O . LEU A 1 79 ? 4.692 3.833 -13.952 1.00 92.94 79 LEU A O 1
ATOM 652 N N . GLU A 1 80 ? 3.244 2.925 -12.500 1.00 93.50 80 GLU A N 1
ATOM 653 C CA . GLU A 1 80 ? 3.825 3.511 -11.294 1.00 93.50 80 GLU A CA 1
ATOM 654 C C . GLU A 1 80 ? 5.257 3.011 -11.080 1.00 93.50 80 GLU A C 1
ATOM 656 O O . GLU A 1 80 ? 6.166 3.814 -10.873 1.00 93.50 80 GLU A O 1
ATOM 661 N N . VAL A 1 81 ? 5.489 1.705 -11.238 1.00 93.56 81 VAL A N 1
ATOM 662 C CA . VAL A 1 81 ? 6.836 1.121 -11.173 1.00 93.56 81 VAL A CA 1
ATOM 663 C C . VAL A 1 81 ? 7.731 1.713 -12.257 1.00 93.56 81 VAL A C 1
ATOM 665 O O . VAL A 1 81 ? 8.832 2.167 -11.960 1.00 93.56 81 VAL A O 1
ATOM 668 N N . LEU A 1 82 ? 7.264 1.772 -13.505 1.00 94.19 82 LEU A N 1
ATOM 669 C CA . LEU A 1 82 ? 8.051 2.330 -14.609 1.00 94.19 82 LEU A CA 1
ATOM 670 C C . LEU A 1 82 ? 8.368 3.816 -14.405 1.00 94.19 82 LEU A C 1
ATOM 672 O O . LEU A 1 82 ? 9.490 4.243 -14.677 1.00 94.19 82 LEU A O 1
ATOM 676 N N . SER A 1 83 ? 7.409 4.594 -13.896 1.00 94.69 83 SER A N 1
ATOM 677 C CA . SER A 1 83 ? 7.615 6.005 -13.565 1.00 94.69 83 SER A CA 1
ATOM 678 C C . SER A 1 83 ? 8.680 6.172 -12.483 1.00 94.69 83 SER A C 1
ATOM 680 O O . SER A 1 83 ? 9.590 6.978 -12.649 1.00 94.69 83 SER A O 1
ATOM 682 N N . PHE A 1 84 ? 8.645 5.333 -11.445 1.00 94.19 84 PHE A N 1
ATOM 683 C CA . PHE A 1 84 ? 9.623 5.347 -10.365 1.00 94.19 84 PHE A CA 1
ATOM 684 C C . PHE A 1 84 ? 11.023 4.990 -10.870 1.00 94.19 84 PHE A C 1
ATOM 686 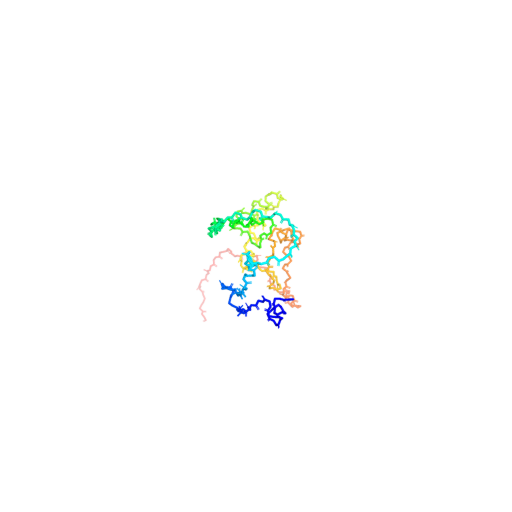O O . PHE A 1 84 ? 11.982 5.691 -10.559 1.00 94.19 84 PHE A O 1
ATOM 693 N N . PHE A 1 85 ? 11.150 3.956 -11.703 1.00 94.19 85 PHE A N 1
ATOM 694 C CA . PHE A 1 85 ? 12.433 3.583 -12.304 1.00 94.19 85 PHE A CA 1
ATOM 695 C C . PHE A 1 85 ? 12.985 4.704 -13.190 1.00 94.19 85 PHE A C 1
ATOM 697 O O . PHE A 1 85 ? 14.164 5.031 -13.087 1.00 94.19 85 PHE A O 1
ATOM 704 N N . LYS A 1 86 ? 12.129 5.364 -13.980 1.00 94.44 86 LYS A N 1
ATOM 705 C CA . LYS A 1 86 ? 12.524 6.513 -14.804 1.00 94.44 86 LYS A CA 1
ATOM 706 C C . LYS A 1 86 ? 13.017 7.689 -13.955 1.00 94.44 86 LYS A C 1
ATOM 708 O O . LYS A 1 86 ? 14.046 8.266 -14.281 1.00 94.44 86 LYS A O 1
ATOM 713 N N . THR A 1 87 ? 12.327 8.023 -12.862 1.00 95.12 87 THR A N 1
ATOM 714 C CA . THR A 1 87 ? 12.739 9.101 -11.942 1.00 95.12 87 THR A CA 1
ATOM 715 C C . THR A 1 87 ? 14.081 8.815 -11.265 1.00 95.12 87 THR A C 1
ATOM 717 O O . THR A 1 87 ? 14.824 9.748 -10.980 1.00 95.12 87 THR A O 1
ATOM 720 N N . ASN A 1 88 ? 14.416 7.542 -11.036 1.00 92.00 88 ASN A N 1
ATOM 721 C CA . ASN A 1 88 ? 15.698 7.130 -10.456 1.00 92.00 88 ASN A CA 1
ATOM 722 C C . ASN A 1 88 ? 16.788 6.837 -11.513 1.00 92.00 88 ASN A C 1
ATOM 724 O O . ASN A 1 88 ? 17.856 6.351 -11.155 1.00 92.00 88 ASN A O 1
ATOM 728 N N . ASN A 1 89 ? 16.546 7.130 -12.799 1.00 94.06 89 ASN A N 1
ATOM 729 C CA . ASN A 1 89 ? 17.449 6.823 -13.918 1.00 94.06 89 ASN A CA 1
ATOM 730 C C . ASN A 1 89 ? 17.805 5.326 -14.065 1.00 94.06 89 ASN A C 1
ATOM 732 O O . ASN A 1 89 ? 18.879 4.983 -14.558 1.00 94.06 89 ASN A O 1
ATOM 736 N N . TRP A 1 90 ? 16.909 4.422 -13.661 1.00 93.38 90 TRP A N 1
ATOM 737 C CA . TRP A 1 90 ? 17.059 2.975 -13.852 1.00 93.38 90 TRP A CA 1
ATOM 738 C C . TRP A 1 90 ? 16.403 2.499 -15.150 1.00 93.38 90 TRP A C 1
ATOM 740 O O . TRP A 1 90 ? 15.519 3.156 -15.709 1.00 93.38 90 TRP A O 1
ATOM 750 N N . SER A 1 91 ? 16.811 1.324 -15.638 1.00 91.88 91 SER A N 1
ATOM 751 C CA . SER A 1 91 ? 16.320 0.797 -16.912 1.00 91.88 91 SER A CA 1
ATOM 752 C C . SER A 1 91 ? 14.833 0.439 -16.849 1.00 91.88 91 SER A C 1
ATOM 754 O O . SER A 1 91 ? 14.376 -0.293 -15.968 1.00 91.88 91 SER A O 1
ATOM 756 N N . ALA A 1 92 ? 14.066 0.867 -17.856 1.00 89.69 92 ALA A N 1
ATOM 757 C CA . ALA A 1 92 ? 12.661 0.479 -17.993 1.00 89.69 92 ALA A CA 1
ATOM 758 C C . ALA A 1 92 ? 12.485 -1.047 -18.116 1.00 89.69 92 ALA A C 1
ATOM 760 O O . ALA A 1 92 ? 11.471 -1.596 -17.686 1.00 89.69 92 ALA A O 1
ATOM 761 N N . VAL A 1 93 ? 13.481 -1.748 -18.671 1.00 89.06 93 VAL A N 1
ATOM 762 C CA . VAL A 1 93 ? 13.473 -3.214 -18.787 1.00 89.06 93 VAL A CA 1
ATOM 763 C C . VAL A 1 93 ? 13.565 -3.869 -17.407 1.00 89.06 93 VAL A C 1
ATOM 765 O O . VAL A 1 93 ? 12.878 -4.856 -17.149 1.00 89.06 93 VAL A O 1
ATOM 768 N N . GLU A 1 94 ? 14.365 -3.309 -16.499 1.00 90.12 94 GLU A N 1
ATOM 769 C CA . GLU A 1 94 ? 14.474 -3.791 -15.118 1.00 90.12 94 GLU A CA 1
ATOM 770 C C . GLU A 1 94 ? 13.183 -3.550 -14.340 1.00 90.12 94 GLU A C 1
ATOM 772 O O . GLU A 1 94 ? 12.730 -4.451 -13.635 1.00 90.12 94 GLU A O 1
ATOM 777 N N . GLY A 1 95 ? 12.534 -2.399 -14.541 1.00 92.31 95 GLY A N 1
ATOM 778 C CA . GLY A 1 95 ? 11.230 -2.101 -13.943 1.00 92.31 95 GLY A CA 1
ATOM 779 C C . GLY A 1 95 ? 10.150 -3.112 -14.345 1.00 92.31 95 GLY A C 1
ATOM 780 O O . GLY A 1 95 ? 9.421 -3.616 -13.488 1.00 92.31 95 GLY A O 1
ATOM 781 N N . LYS A 1 96 ? 10.100 -3.492 -15.631 1.00 93.31 96 LYS A N 1
ATOM 782 C CA . LYS A 1 96 ? 9.195 -4.552 -16.119 1.00 93.31 96 LYS A CA 1
ATOM 783 C C . LYS A 1 96 ? 9.496 -5.905 -15.475 1.00 93.31 96 LYS A C 1
ATOM 785 O O . LYS A 1 96 ? 8.581 -6.586 -15.012 1.00 93.31 96 LYS A O 1
ATOM 790 N N . LYS A 1 97 ? 10.778 -6.290 -15.402 1.00 92.00 97 LYS A N 1
ATOM 791 C CA . LYS A 1 97 ? 11.206 -7.545 -14.759 1.00 92.00 97 LYS A CA 1
ATOM 792 C C . LYS A 1 97 ? 10.844 -7.576 -13.270 1.00 92.00 97 LYS A C 1
ATOM 794 O O . LYS A 1 97 ? 10.342 -8.591 -12.791 1.00 92.00 97 LYS A O 1
ATOM 799 N N . PHE A 1 98 ? 11.060 -6.471 -12.558 1.00 92.81 98 PHE A N 1
ATOM 800 C CA . PHE A 1 98 ? 10.699 -6.315 -11.149 1.00 92.81 98 PHE A CA 1
ATOM 801 C C . PHE A 1 98 ? 9.197 -6.523 -10.931 1.00 92.81 98 PHE A C 1
ATOM 803 O O . PHE A 1 98 ? 8.799 -7.342 -10.099 1.00 92.81 98 PHE A O 1
ATOM 810 N N . TYR A 1 99 ? 8.364 -5.817 -11.703 1.00 94.12 99 TYR A N 1
ATOM 811 C CA . TYR A 1 99 ? 6.912 -5.901 -11.567 1.00 94.12 99 TYR A CA 1
ATOM 812 C C . TYR A 1 99 ? 6.403 -7.317 -11.852 1.00 94.12 99 TYR A C 1
ATOM 814 O O . TYR A 1 99 ? 5.640 -7.858 -11.055 1.00 94.12 99 TYR A O 1
ATOM 822 N N . ALA A 1 100 ? 6.871 -7.951 -12.931 1.00 93.38 100 ALA A N 1
ATOM 823 C CA . ALA A 1 100 ? 6.494 -9.322 -13.273 1.00 93.38 100 ALA A CA 1
ATOM 824 C C . ALA A 1 100 ? 6.856 -10.322 -12.160 1.00 93.38 100 ALA A C 1
ATOM 826 O O . ALA A 1 100 ? 6.038 -11.161 -11.782 1.00 93.38 100 ALA A O 1
ATOM 827 N N . TYR A 1 101 ? 8.055 -10.200 -11.586 1.00 90.69 101 TYR A N 1
ATOM 828 C CA . TYR A 1 101 ? 8.515 -11.082 -10.516 1.00 90.69 101 TYR A CA 1
ATOM 829 C C . TYR A 1 101 ? 7.659 -10.967 -9.248 1.00 90.69 101 TYR A C 1
ATOM 831 O O . TYR A 1 101 ? 7.201 -11.981 -8.718 1.00 90.69 101 TYR A O 1
ATOM 839 N N . TYR A 1 102 ? 7.405 -9.748 -8.766 1.00 91.31 102 TYR A N 1
ATOM 840 C CA . TYR A 1 102 ? 6.624 -9.553 -7.541 1.00 91.31 102 TYR A CA 1
ATOM 841 C C . TYR A 1 102 ? 5.120 -9.739 -7.738 1.00 91.31 102 TYR A C 1
ATOM 843 O O . TYR A 1 102 ? 4.447 -10.150 -6.794 1.00 91.31 102 TYR A O 1
ATOM 851 N N . LYS A 1 103 ? 4.603 -9.532 -8.955 1.00 91.56 103 LYS A N 1
ATOM 852 C CA . LYS A 1 103 ? 3.225 -9.883 -9.315 1.00 91.56 103 LYS A CA 1
ATOM 853 C C . LYS A 1 103 ? 2.987 -11.389 -9.196 1.00 91.56 103 LYS A C 1
ATOM 855 O O . LYS A 1 103 ? 1.999 -11.781 -8.595 1.00 91.56 103 LYS A O 1
ATOM 860 N N . ASN A 1 104 ? 3.916 -12.215 -9.683 1.00 90.12 104 ASN A N 1
ATOM 861 C CA . ASN A 1 104 ? 3.821 -13.677 -9.569 1.00 90.12 104 ASN A CA 1
ATOM 862 C C . ASN A 1 104 ? 4.041 -14.192 -8.136 1.00 90.12 104 ASN A C 1
ATOM 864 O O . ASN A 1 104 ? 3.641 -15.305 -7.816 1.00 90.12 104 ASN A O 1
ATOM 868 N N . LYS A 1 105 ? 4.700 -13.402 -7.279 1.00 88.81 105 LYS A N 1
ATOM 869 C CA . LYS A 1 105 ? 4.932 -13.713 -5.859 1.00 88.81 105 LYS A CA 1
ATOM 870 C C . LYS A 1 105 ? 3.904 -13.093 -4.912 1.00 88.81 105 LYS A C 1
ATOM 872 O O . LYS A 1 105 ? 4.151 -13.059 -3.705 1.00 88.81 105 LYS A O 1
ATOM 877 N N . ASP A 1 106 ? 2.813 -12.539 -5.432 1.00 89.88 106 ASP A N 1
ATOM 878 C CA . ASP A 1 106 ? 1.785 -11.857 -4.638 1.00 89.88 106 ASP A CA 1
ATOM 879 C C . ASP A 1 106 ? 2.350 -10.801 -3.670 1.00 89.88 106 ASP A C 1
ATOM 881 O O . ASP A 1 106 ? 1.868 -10.627 -2.551 1.00 89.88 106 ASP A O 1
ATOM 885 N N . TRP A 1 107 ? 3.401 -10.085 -4.088 1.00 91.12 107 TRP A N 1
ATOM 886 C CA . TRP A 1 107 ? 4.073 -9.063 -3.275 1.00 91.12 107 TRP A CA 1
ATOM 887 C C . TRP A 1 107 ? 4.603 -9.589 -1.926 1.00 91.12 107 TRP A C 1
ATOM 889 O O . TRP A 1 107 ? 4.581 -8.894 -0.905 1.00 91.12 107 TRP A O 1
ATOM 899 N N . THR A 1 108 ? 5.119 -10.822 -1.922 1.00 89.94 108 THR A N 1
ATOM 900 C CA . THR A 1 108 ? 5.788 -11.438 -0.767 1.00 89.94 108 THR A CA 1
ATOM 901 C C . THR A 1 108 ? 7.304 -11.563 -0.961 1.00 89.94 108 THR A C 1
ATOM 903 O O . THR A 1 108 ? 7.829 -11.739 -2.063 1.00 89.94 108 THR A O 1
ATOM 906 N N . LEU A 1 109 ? 8.041 -11.451 0.142 1.00 84.88 109 LEU A N 1
ATOM 907 C CA . LEU A 1 109 ? 9.473 -11.721 0.227 1.00 84.88 109 LEU A CA 1
ATOM 908 C C . LEU A 1 109 ? 9.721 -13.232 0.302 1.00 84.88 109 LEU A C 1
ATOM 910 O O . LEU A 1 109 ? 8.868 -14.001 0.736 1.00 84.88 109 LEU A O 1
ATOM 914 N N . SER A 1 110 ? 10.943 -13.670 -0.016 1.00 77.50 110 SER A N 1
ATOM 915 C CA . SER A 1 110 ? 11.325 -15.095 -0.042 1.00 77.50 110 SER A CA 1
ATOM 916 C C . SER A 1 110 ? 11.111 -15.865 1.273 1.00 77.50 110 SER A C 1
ATOM 918 O O . SER A 1 110 ? 11.149 -17.089 1.258 1.00 77.50 110 SER A O 1
ATOM 920 N N . ARG A 1 111 ? 10.911 -15.176 2.406 1.00 78.69 111 ARG A N 1
ATOM 921 C CA . ARG A 1 111 ? 10.617 -15.773 3.723 1.00 78.69 111 ARG A CA 1
ATOM 922 C C . ARG A 1 111 ? 9.112 -15.850 4.041 1.00 78.69 111 ARG A C 1
ATOM 924 O O . ARG A 1 111 ? 8.758 -16.089 5.186 1.00 78.69 111 ARG A O 1
ATOM 931 N N . GLY A 1 112 ? 8.240 -15.575 3.068 1.00 81.81 112 GLY A N 1
ATOM 932 C CA . GLY A 1 112 ? 6.786 -15.493 3.266 1.00 81.81 112 GLY A CA 1
ATOM 933 C C . GLY A 1 112 ? 6.313 -14.197 3.936 1.00 81.81 112 GLY A C 1
ATOM 934 O O . GLY A 1 112 ? 5.129 -14.038 4.219 1.00 81.81 112 GLY A O 1
ATOM 935 N N . LEU A 1 113 ? 7.222 -13.249 4.188 1.00 86.06 113 LEU A N 1
ATOM 936 C CA . LEU A 1 113 ? 6.886 -11.943 4.754 1.00 86.06 113 LEU A CA 1
ATOM 937 C C . LEU A 1 113 ? 6.264 -11.044 3.681 1.00 86.06 113 LEU A C 1
ATOM 939 O O . LEU A 1 113 ? 6.752 -10.999 2.552 1.00 86.06 113 LEU A O 1
ATOM 943 N N . LYS A 1 114 ? 5.218 -10.295 4.033 1.00 87.94 114 LYS A N 1
ATOM 944 C CA . LYS A 1 114 ? 4.612 -9.304 3.132 1.00 87.94 114 LYS A CA 1
ATOM 945 C C . LYS A 1 114 ? 5.530 -8.093 2.979 1.00 87.94 114 LYS A C 1
ATOM 947 O O . LYS A 1 114 ? 6.146 -7.656 3.951 1.00 87.94 114 LYS A O 1
ATOM 952 N N . ILE A 1 115 ? 5.607 -7.548 1.769 1.00 89.25 115 ILE A N 1
ATOM 953 C CA . ILE A 1 115 ? 6.330 -6.300 1.517 1.00 89.25 115 ILE A CA 1
ATOM 954 C C . ILE A 1 115 ? 5.584 -5.153 2.196 1.00 89.25 115 ILE A C 1
ATOM 956 O O . ILE A 1 115 ? 4.366 -5.047 2.091 1.00 89.25 115 ILE A O 1
ATOM 960 N N . THR A 1 116 ? 6.314 -4.299 2.905 1.00 87.31 116 THR A N 1
ATOM 961 C CA . THR A 1 116 ? 5.772 -3.093 3.544 1.00 87.31 116 THR A CA 1
ATOM 962 C C . THR A 1 116 ? 5.952 -1.860 2.664 1.00 87.31 116 THR A C 1
ATOM 964 O O . THR A 1 116 ? 5.057 -1.025 2.605 1.00 87.31 116 THR A O 1
ATOM 967 N N . ASN A 1 117 ? 7.080 -1.766 1.955 1.00 90.38 117 ASN A N 1
ATOM 968 C CA . ASN A 1 117 ? 7.397 -0.678 1.040 1.00 90.38 117 ASN A CA 1
ATOM 969 C C . ASN A 1 117 ? 7.974 -1.232 -0.270 1.00 90.38 117 ASN A C 1
ATOM 971 O O . ASN A 1 117 ? 9.120 -1.687 -0.316 1.00 90.38 117 ASN A O 1
ATOM 975 N N . TRP A 1 118 ? 7.192 -1.181 -1.350 1.00 91.75 118 TRP A N 1
ATOM 976 C CA . TRP A 1 118 ? 7.643 -1.707 -2.638 1.00 91.75 118 TRP A CA 1
ATOM 977 C C . TRP A 1 118 ? 8.786 -0.876 -3.251 1.00 91.75 118 TRP A C 1
ATOM 979 O O . TRP A 1 118 ? 9.636 -1.431 -3.949 1.00 91.75 118 TRP A O 1
ATOM 989 N N . GLN A 1 119 ? 8.876 0.424 -2.954 1.00 92.56 119 GLN A N 1
ATOM 990 C CA . GLN A 1 119 ? 9.935 1.296 -3.476 1.00 92.56 119 GLN A CA 1
ATOM 991 C C . GLN A 1 119 ? 11.305 0.938 -2.888 1.00 92.56 119 GLN A C 1
ATOM 993 O O . GLN A 1 119 ? 12.306 0.909 -3.602 1.00 92.56 119 GLN A O 1
ATOM 998 N N . GLU A 1 120 ? 11.358 0.598 -1.598 1.00 90.31 120 GLU A N 1
ATOM 999 C CA . GLU A 1 120 ? 12.573 0.068 -0.965 1.00 90.31 120 GLU A CA 1
ATOM 1000 C C . GLU A 1 120 ? 12.961 -1.292 -1.538 1.00 90.31 120 GLU A C 1
ATOM 1002 O O . GLU A 1 120 ? 14.145 -1.569 -1.736 1.00 90.31 120 GLU A O 1
ATOM 1007 N N . THR A 1 121 ? 11.982 -2.147 -1.846 1.00 90.81 121 THR A N 1
ATOM 1008 C CA . THR A 1 121 ? 12.288 -3.415 -2.517 1.00 90.81 121 THR A CA 1
ATOM 1009 C C . THR A 1 121 ? 12.812 -3.201 -3.933 1.00 90.81 121 THR A C 1
ATOM 1011 O O . THR A 1 121 ? 13.720 -3.919 -4.333 1.00 90.81 121 THR A O 1
ATOM 1014 N N . ALA A 1 122 ? 12.323 -2.188 -4.657 1.00 91.88 122 ALA A N 1
ATOM 1015 C CA . ALA A 1 122 ? 12.837 -1.813 -5.972 1.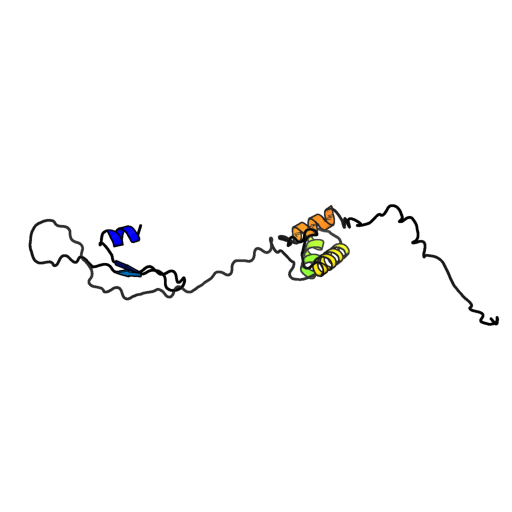00 91.88 122 ALA A CA 1
ATOM 1016 C C . ALA A 1 122 ? 14.280 -1.285 -5.898 1.00 91.88 122 ALA A C 1
ATOM 1018 O O . ALA A 1 122 ? 15.118 -1.725 -6.678 1.00 91.88 122 ALA A O 1
ATOM 1019 N N . LYS A 1 123 ? 14.600 -0.432 -4.912 1.00 91.62 123 LYS A N 1
ATOM 1020 C CA . LYS A 1 123 ? 15.985 0.002 -4.636 1.00 91.62 123 LYS A CA 1
ATOM 1021 C C . LYS A 1 123 ? 16.904 -1.192 -4.396 1.00 91.62 123 LYS A C 1
ATOM 1023 O O . LYS A 1 123 ? 17.886 -1.370 -5.104 1.00 91.62 123 LYS A O 1
ATOM 1028 N N . ASN A 1 124 ? 16.520 -2.067 -3.464 1.00 89.94 124 ASN A N 1
ATOM 1029 C CA . ASN A 1 124 ? 17.275 -3.284 -3.164 1.00 89.94 124 ASN A CA 1
ATOM 1030 C C . ASN A 1 124 ? 17.420 -4.202 -4.386 1.00 89.94 124 ASN A C 1
ATOM 1032 O O . ASN A 1 124 ? 18.438 -4.871 -4.521 1.00 89.94 124 ASN A O 1
ATOM 1036 N N . PHE A 1 125 ? 16.404 -4.267 -5.247 1.00 88.56 125 PHE A N 1
ATOM 1037 C CA . PHE A 1 125 ? 16.408 -5.092 -6.451 1.00 88.56 125 PHE A CA 1
ATOM 1038 C C . PHE A 1 125 ? 17.418 -4.601 -7.490 1.00 88.56 125 PHE A C 1
ATOM 1040 O O . PHE A 1 125 ? 18.101 -5.425 -8.092 1.00 88.56 125 PHE A O 1
ATOM 1047 N N . VAL A 1 126 ? 17.536 -3.285 -7.679 1.00 89.19 126 VAL A N 1
ATOM 1048 C CA . VAL A 1 126 ? 18.531 -2.697 -8.587 1.00 89.19 126 VAL A CA 1
ATOM 1049 C C . VAL A 1 126 ? 19.931 -2.768 -7.973 1.00 89.19 126 VAL A C 1
ATOM 1051 O O . VAL A 1 126 ? 20.861 -3.214 -8.633 1.00 89.19 126 VAL A O 1
ATOM 1054 N N . GLU A 1 127 ? 20.082 -2.416 -6.691 1.00 87.25 127 GLU A N 1
ATOM 1055 C CA . GLU A 1 127 ? 21.382 -2.412 -5.999 1.00 87.25 127 GLU A CA 1
ATOM 1056 C C . GLU A 1 127 ? 22.001 -3.807 -5.858 1.00 87.25 127 GLU A C 1
ATOM 1058 O O . GLU A 1 127 ? 23.206 -3.974 -6.023 1.00 87.25 127 GLU A O 1
ATOM 1063 N N . LYS A 1 128 ? 21.191 -4.818 -5.523 1.00 80.00 128 LYS A N 1
ATOM 1064 C CA . LYS A 1 128 ? 21.674 -6.190 -5.284 1.00 80.00 128 LYS A CA 1
ATOM 1065 C C . LYS A 1 128 ? 21.561 -7.075 -6.522 1.00 80.00 128 LYS A C 1
ATOM 1067 O O . LYS A 1 128 ? 22.083 -8.188 -6.513 1.00 80.00 128 LYS A O 1
ATOM 1072 N N . GLY A 1 129 ? 20.875 -6.606 -7.564 1.00 68.12 129 GLY A N 1
ATOM 1073 C CA . GLY A 1 129 ? 20.495 -7.409 -8.717 1.00 68.12 129 GLY A CA 1
ATOM 1074 C C . GLY A 1 129 ? 19.559 -8.571 -8.356 1.00 68.12 129 GLY A C 1
ATOM 1075 O O . GLY A 1 129 ? 19.215 -8.822 -7.195 1.00 68.12 129 GLY A O 1
ATOM 1076 N N . PHE A 1 130 ? 19.153 -9.339 -9.371 1.00 61.72 130 PHE A N 1
ATOM 1077 C CA . PHE A 1 130 ? 18.534 -10.648 -9.168 1.00 61.72 130 PHE A CA 1
ATOM 1078 C C . PHE A 1 130 ? 19.569 -11.602 -8.556 1.00 61.72 130 PHE A C 1
ATOM 1080 O O . PHE A 1 130 ? 20.172 -12.409 -9.258 1.00 61.72 130 PHE A O 1
ATOM 1087 N N . ILE A 1 131 ? 19.747 -11.584 -7.234 1.00 52.44 131 ILE A N 1
ATOM 1088 C CA . ILE A 1 131 ? 20.322 -12.742 -6.546 1.00 52.44 131 ILE A CA 1
ATOM 1089 C C . ILE A 1 131 ? 19.228 -13.809 -6.532 1.00 52.44 131 ILE A C 1
ATOM 1091 O O . ILE A 1 131 ? 18.563 -14.061 -5.522 1.00 52.44 131 ILE A O 1
ATOM 1095 N N . ILE A 1 132 ? 19.008 -14.434 -7.690 1.00 54.53 132 ILE A N 1
ATOM 1096 C CA . ILE A 1 132 ? 18.475 -15.785 -7.730 1.00 54.53 132 ILE A CA 1
ATOM 1097 C C . ILE A 1 132 ? 19.536 -16.570 -6.969 1.00 54.53 132 ILE A C 1
ATOM 1099 O O . ILE A 1 132 ? 20.591 -16.883 -7.509 1.00 54.53 132 ILE A O 1
ATOM 1103 N N . LYS A 1 133 ? 19.314 -16.825 -5.674 1.00 48.91 133 LYS A N 1
ATOM 1104 C CA . LYS A 1 133 ? 20.007 -17.930 -5.023 1.00 48.91 133 LYS A CA 1
ATOM 1105 C C . LYS A 1 133 ? 19.579 -19.137 -5.837 1.00 48.91 133 LYS A C 1
ATOM 1107 O O . LYS A 1 133 ? 18.464 -19.615 -5.632 1.00 48.91 133 LYS A O 1
ATOM 1112 N N . ALA A 1 134 ? 20.393 -19.521 -6.817 1.00 42.75 134 ALA A N 1
ATOM 1113 C CA . ALA A 1 134 ? 20.236 -20.755 -7.548 1.00 42.75 134 ALA A CA 1
ATOM 1114 C C . ALA A 1 134 ? 20.182 -21.833 -6.471 1.00 42.75 134 ALA A C 1
ATOM 1116 O O . ALA A 1 134 ? 21.180 -22.163 -5.832 1.00 42.75 134 ALA A O 1
ATOM 1117 N N . LYS A 1 135 ? 18.971 -22.274 -6.137 1.00 48.53 135 LYS A N 1
ATOM 1118 C CA . LYS A 1 135 ? 18.829 -23.489 -5.364 1.00 48.53 135 LYS A CA 1
ATOM 1119 C C . LYS A 1 135 ? 19.192 -24.591 -6.351 1.00 48.53 135 LYS A C 1
ATOM 1121 O O . LYS A 1 135 ? 18.591 -24.661 -7.418 1.00 48.53 135 LYS A O 1
ATOM 1126 N N . TYR A 1 136 ? 20.185 -25.376 -5.936 1.00 41.44 136 TYR A N 1
ATOM 1127 C CA . TYR A 1 136 ? 20.756 -26.566 -6.568 1.00 41.44 136 TYR A CA 1
ATOM 1128 C C . TYR A 1 136 ? 21.838 -26.330 -7.634 1.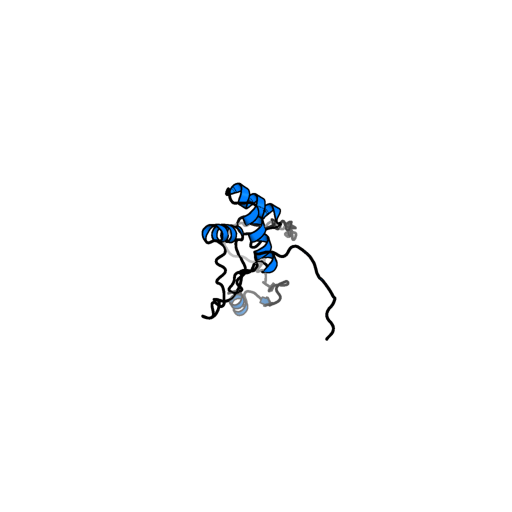00 41.44 136 TYR A C 1
ATOM 1130 O O . TYR A 1 136 ? 21.702 -26.769 -8.767 1.00 41.44 136 TYR A O 1
ATOM 1138 N N . THR A 1 137 ? 23.001 -25.813 -7.227 1.00 39.47 137 THR A N 1
ATOM 1139 C CA . THR A 1 137 ? 24.246 -26.440 -7.707 1.00 39.47 137 THR A CA 1
ATOM 1140 C C . THR A 1 137 ? 24.465 -27.682 -6.847 1.00 39.47 137 THR A C 1
ATOM 1142 O O . THR A 1 137 ? 25.171 -27.669 -5.842 1.00 39.47 137 THR A O 1
ATOM 1145 N N . SER A 1 138 ? 23.744 -28.751 -7.195 1.00 50.25 138 SER A N 1
ATOM 1146 C CA . SER A 1 138 ? 24.285 -30.099 -7.014 1.00 50.25 138 SER A CA 1
ATOM 1147 C C . SER A 1 138 ? 25.648 -30.121 -7.723 1.00 50.25 138 SER A C 1
ATOM 1149 O O . SER A 1 138 ? 25.754 -29.482 -8.772 1.00 50.25 138 SER A O 1
ATOM 1151 N N . PRO A 1 139 ? 26.687 -30.800 -7.213 1.00 46.09 139 PRO A N 1
ATOM 1152 C CA . PRO A 1 139 ? 28.037 -30.780 -7.794 1.00 46.09 139 PRO A CA 1
ATOM 1153 C C . PRO A 1 139 ? 28.153 -31.480 -9.172 1.00 46.09 139 PRO A C 1
ATOM 1155 O O . PRO A 1 139 ? 29.221 -31.944 -9.541 1.00 46.09 139 PRO A O 1
ATOM 1158 N N . PHE A 1 140 ? 27.060 -31.571 -9.934 1.00 43.88 140 PHE A N 1
ATOM 1159 C CA . PHE A 1 140 ? 26.900 -32.360 -11.157 1.00 43.88 140 PHE A CA 1
ATOM 1160 C C . PHE A 1 140 ? 26.305 -31.553 -12.331 1.00 43.88 140 PHE A C 1
ATOM 1162 O O . PHE A 1 140 ? 25.660 -32.130 -13.200 1.00 43.88 140 PHE A O 1
ATOM 1169 N N . SER A 1 141 ? 26.461 -30.222 -12.373 1.00 49.84 141 SER A N 1
ATOM 1170 C CA . SER A 1 141 ? 25.853 -29.390 -13.434 1.00 49.84 141 SER A CA 1
ATOM 1171 C C . SER A 1 141 ? 26.751 -29.105 -14.646 1.00 49.84 141 SER A C 1
ATOM 1173 O O . SER A 1 141 ? 26.468 -28.165 -15.381 1.00 49.84 141 SER A O 1
ATOM 1175 N N . ASP A 1 142 ? 27.811 -29.884 -14.874 1.00 40.84 142 ASP A N 1
ATOM 1176 C CA . ASP A 1 142 ? 28.743 -29.668 -15.998 1.00 40.84 142 ASP A CA 1
ATOM 1177 C C . ASP A 1 142 ? 28.304 -30.320 -17.322 1.00 40.84 142 ASP A C 1
ATOM 1179 O O . ASP A 1 142 ? 29.104 -30.456 -18.244 1.00 40.84 142 ASP A O 1
ATOM 1183 N N . TYR A 1 143 ? 27.029 -30.686 -17.467 1.00 50.84 143 TYR A N 1
ATOM 1184 C CA . TYR A 1 143 ? 26.492 -31.107 -18.759 1.00 50.84 143 TYR A CA 1
ATOM 1185 C C . TYR A 1 143 ? 25.381 -30.170 -19.231 1.00 50.84 143 TYR A C 1
ATOM 1187 O O . TYR A 1 143 ? 24.310 -30.100 -18.636 1.00 50.84 143 TYR A O 1
ATOM 1195 N N . GLU A 1 144 ? 25.688 -29.542 -20.370 1.00 47.06 144 GLU A N 1
ATOM 1196 C CA . GLU A 1 144 ? 24.762 -29.150 -21.438 1.00 47.06 144 GLU A CA 1
ATOM 1197 C C . GLU A 1 144 ? 24.036 -27.801 -21.295 1.00 47.06 144 GLU A C 1
ATOM 1199 O O . GLU A 1 144 ? 22.924 -27.718 -20.786 1.00 47.06 144 GLU A O 1
ATOM 1204 N N . ASP A 1 145 ? 24.613 -26.762 -21.913 1.00 41.59 145 ASP A N 1
ATOM 1205 C CA . ASP A 1 145 ? 23.833 -25.928 -22.842 1.00 41.59 145 ASP A CA 1
ATOM 1206 C C . ASP A 1 145 ? 24.727 -25.377 -23.974 1.00 41.59 145 ASP A C 1
ATOM 1208 O O . ASP A 1 145 ? 25.021 -24.186 -24.081 1.00 41.59 145 ASP A O 1
ATOM 1212 N N . ASN A 1 146 ? 25.226 -26.293 -24.813 1.00 52.41 146 ASN A N 1
ATOM 1213 C CA . ASN A 1 146 ? 25.890 -25.988 -26.087 1.00 52.41 146 ASN A CA 1
ATOM 1214 C C . ASN A 1 146 ? 24.932 -26.184 -27.279 1.00 52.41 146 ASN A C 1
ATOM 1216 O O . ASN A 1 146 ? 25.362 -26.568 -28.366 1.00 52.41 146 ASN A O 1
ATOM 1220 N N . LEU A 1 147 ? 23.633 -25.892 -27.140 1.00 48.72 147 LEU A N 1
ATOM 1221 C CA . LEU A 1 147 ? 22.697 -25.943 -28.270 1.00 48.72 147 LEU A CA 1
ATOM 1222 C C . LEU A 1 147 ? 22.697 -24.633 -29.060 1.00 48.72 147 LEU A C 1
ATOM 1224 O O . LEU A 1 147 ? 21.705 -23.919 -29.203 1.00 48.72 147 LEU A O 1
ATOM 1228 N N . ARG A 1 148 ? 23.849 -24.344 -29.657 1.00 44.59 148 ARG A N 1
ATOM 1229 C CA . ARG A 1 148 ? 23.921 -23.485 -30.832 1.00 44.59 148 ARG A CA 1
ATOM 1230 C C . ARG A 1 148 ? 24.887 -24.134 -31.799 1.00 44.59 148 ARG A C 1
ATOM 1232 O O . ARG A 1 148 ? 26.086 -24.003 -31.592 1.00 44.59 148 ARG A O 1
ATOM 1239 N N . LYS A 1 149 ? 24.363 -24.793 -32.840 1.00 40.28 149 LYS A N 1
ATOM 1240 C CA . LYS A 1 149 ? 24.919 -24.822 -34.204 1.00 40.28 149 LYS A CA 1
ATOM 1241 C C . LYS A 1 149 ? 24.077 -25.712 -35.135 1.00 40.28 149 LYS A C 1
ATOM 1243 O O . LYS A 1 149 ? 23.796 -26.845 -34.793 1.00 40.28 149 LYS A O 1
ATOM 1248 N N . TYR A 1 150 ? 23.736 -25.129 -36.290 1.00 37.03 150 TYR A N 1
ATOM 1249 C CA . TYR A 1 150 ? 23.484 -25.745 -37.600 1.00 37.03 150 TYR A CA 1
ATOM 1250 C C . TYR A 1 150 ? 22.609 -27.005 -37.665 1.00 37.03 150 TYR A C 1
ATOM 1252 O O . TYR A 1 150 ? 23.059 -28.074 -37.288 1.00 37.03 150 TYR A O 1
ATOM 1260 N N . ASP A 1 151 ? 21.477 -26.918 -38.368 1.00 41.09 151 ASP A N 1
ATOM 1261 C CA . ASP A 1 151 ? 21.398 -27.742 -39.575 1.00 41.09 151 ASP A CA 1
ATOM 1262 C C . ASP A 1 151 ? 20.532 -27.101 -40.666 1.00 41.09 151 ASP A C 1
ATOM 1264 O O . ASP A 1 151 ? 19.407 -26.652 -40.445 1.00 41.09 151 ASP A O 1
ATOM 1268 N N . ASN A 1 152 ? 21.129 -27.020 -41.843 1.00 43.09 152 ASN A N 1
ATOM 1269 C CA . ASN A 1 152 ? 20.563 -26.590 -43.100 1.00 43.09 152 ASN A CA 1
ATOM 1270 C C . ASN A 1 152 ? 20.638 -27.843 -43.983 1.00 43.09 152 ASN A C 1
ATOM 1272 O O . ASN A 1 152 ? 21.741 -28.227 -44.351 1.00 43.09 152 ASN A O 1
ATOM 1276 N N . ARG A 1 153 ? 19.468 -28.307 -44.440 1.00 44.00 153 ARG A N 1
ATOM 1277 C CA . ARG A 1 153 ? 19.218 -29.072 -45.682 1.00 44.00 153 ARG A CA 1
ATOM 1278 C C . ARG A 1 153 ? 19.254 -30.611 -45.637 1.00 44.00 153 ARG A C 1
ATOM 1280 O O . ARG A 1 153 ? 20.136 -31.236 -45.075 1.00 44.00 153 ARG A O 1
ATOM 1287 N N . ASP A 1 154 ? 18.251 -31.117 -46.360 1.00 48.31 154 ASP A N 1
ATOM 1288 C CA . ASP A 1 154 ? 18.063 -32.415 -47.015 1.00 48.31 154 ASP A CA 1
ATOM 1289 C C . ASP A 1 154 ? 17.876 -33.672 -46.153 1.00 48.31 154 ASP A C 1
ATOM 1291 O O . ASP A 1 154 ? 18.806 -34.317 -45.685 1.00 48.31 154 ASP A O 1
ATOM 1295 N N . LYS A 1 155 ? 16.598 -34.053 -46.014 1.00 48.41 155 LYS A N 1
ATOM 1296 C CA . LYS A 1 155 ? 16.165 -35.375 -45.559 1.00 48.41 155 LYS A CA 1
ATOM 1297 C C . LYS A 1 155 ? 15.970 -36.266 -46.784 1.00 48.41 155 LYS A C 1
ATOM 1299 O O . LYS A 1 155 ? 15.041 -36.021 -47.551 1.00 48.41 155 LYS A O 1
ATOM 1304 N N . ASP A 1 156 ? 16.812 -37.282 -46.933 1.00 47.97 156 ASP A N 1
ATOM 1305 C CA . ASP A 1 156 ? 16.624 -38.371 -47.892 1.00 47.97 156 ASP A CA 1
ATOM 1306 C C . ASP A 1 156 ? 16.037 -39.591 -47.157 1.00 47.97 156 ASP A C 1
ATOM 1308 O O . ASP A 1 156 ? 16.535 -39.984 -46.100 1.00 47.97 156 ASP A O 1
ATOM 1312 N N . TYR A 1 157 ? 14.919 -40.115 -47.661 1.00 54.72 157 TYR A N 1
ATOM 1313 C CA . TYR A 1 157 ? 14.024 -41.065 -46.981 1.00 54.72 157 TYR A CA 1
ATOM 1314 C C . TYR A 1 157 ? 14.104 -42.498 -47.541 1.00 54.72 157 TYR A C 1
ATOM 1316 O O . TYR A 1 157 ? 13.221 -43.305 -47.258 1.00 54.72 157 TYR A O 1
ATOM 1324 N N . ASP A 1 158 ? 15.159 -42.846 -48.278 1.00 50.00 158 ASP A N 1
ATOM 1325 C CA . ASP A 1 158 ? 15.269 -44.146 -48.954 1.00 50.00 158 ASP A CA 1
ATOM 1326 C C . ASP A 1 158 ? 16.290 -45.109 -48.315 1.00 50.00 158 ASP A C 1
ATOM 1328 O O . ASP A 1 158 ? 17.308 -45.456 -48.912 1.00 50.00 158 ASP A O 1
ATOM 1332 N N . MET A 1 159 ? 15.999 -45.651 -47.125 1.00 36.12 159 MET A N 1
ATOM 1333 C CA . MET A 1 159 ? 16.606 -46.937 -46.739 1.00 36.12 159 MET A CA 1
ATOM 1334 C C . MET A 1 159 ? 15.663 -47.781 -45.862 1.00 36.12 159 MET A C 1
ATOM 1336 O O . MET A 1 159 ? 15.192 -47.284 -44.837 1.00 36.12 159 MET A O 1
ATOM 1340 N N . PRO A 1 160 ? 15.347 -49.034 -46.248 1.00 45.97 160 PRO A N 1
ATOM 1341 C CA . PRO A 1 160 ? 14.385 -49.863 -45.528 1.00 45.97 160 PRO A CA 1
ATOM 1342 C C . PRO A 1 160 ? 14.995 -50.473 -44.255 1.00 45.97 160 PRO A C 1
ATOM 1344 O O . PRO A 1 160 ? 16.214 -50.626 -44.163 1.00 45.97 160 PRO A O 1
ATOM 1347 N N . LEU A 1 161 ? 14.110 -50.792 -43.298 1.00 46.69 161 LEU A N 1
ATOM 1348 C CA . LEU A 1 161 ? 14.404 -51.344 -41.964 1.00 46.69 161 LEU A CA 1
ATOM 1349 C C . LEU A 1 161 ? 15.206 -52.652 -41.973 1.00 46.69 161 LEU A C 1
ATOM 1351 O O . LEU A 1 161 ? 14.870 -53.542 -42.787 1.00 46.69 161 LEU A O 1
#

pLDDT: mean 70.88, std 20.36, range [36.12, 95.12]

Radius of gyration: 38.59 Å; chains: 1; bounding box: 66×84×108 Å